Protein AF-Q7XTY5-F1 (afdb_monomer)

pLDDT: mean 74.71, std 12.28, range [45.81, 89.19]

Organism: Oryza sativa subsp. japo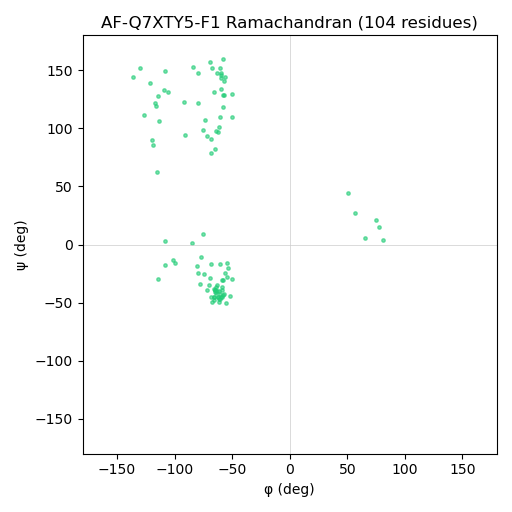nica (NCBI:txid39947)

Foldseek 3Di:
DDDPPPCPLVVLCLQCLVDADPPGDQDDDPNHGQPNHSPVVDDDDHPDDPDPPQDLVSLLVVLCVVCVVPDDNVRSVVVSVVVCVVVVVPPDNRDPPPPPPPDPDD

Solvent-accessible surface area (backbone atoms only — not comparable to full-atom values): 7008 Å² total; per-residue (Å²): 136,80,68,89,88,75,47,63,68,58,52,51,32,39,69,36,52,78,40,84,61,85,76,73,77,97,49,69,49,95,91,34,76,50,60,96,61,30,59,81,80,44,88,76,87,56,97,73,51,97,63,70,70,62,43,74,65,50,50,46,52,49,49,46,70,78,38,58,89,82,43,56,74,70,57,46,52,56,51,46,54,50,51,37,53,76,68,58,47,85,79,60,82,59,76,76,79,82,78,75,76,73,73,81,73,131

Sequence (106 aa):
MDPDGTGKSTLFEIIAGCLHPLPPPDMLLNVTPSPMLTYTVFGYPAQHPLLAAQHAQDVAFSGRLYLGRCVSPKGIDTRIDVFIDDLTLTCVTISPPQVTRERWGS

Secondary structure (DSSP, 8-state):
-PPTTSSHHHHHHHHHTS---SSPP--EETTEEPPS-GGGT-----SS-SS---SHHHHHHHHHHHHTTTS-HHHHHHHHHHHHHHTTGGG--PPPP---------

Radius of gyration: 18.59 Å; Cα contacts (8 Å, |Δi|>4): 44; chains: 1; bounding box: 53×37×41 Å

Structure (mmCIF, N/CA/C/O backbone):
data_AF-Q7XTY5-F1
#
_entry.id   AF-Q7XTY5-F1
#
loop_
_atom_site.group_PDB
_atom_site.id
_atom_site.type_symbol
_atom_site.label_atom_id
_atom_site.label_alt_id
_atom_site.label_comp_id
_atom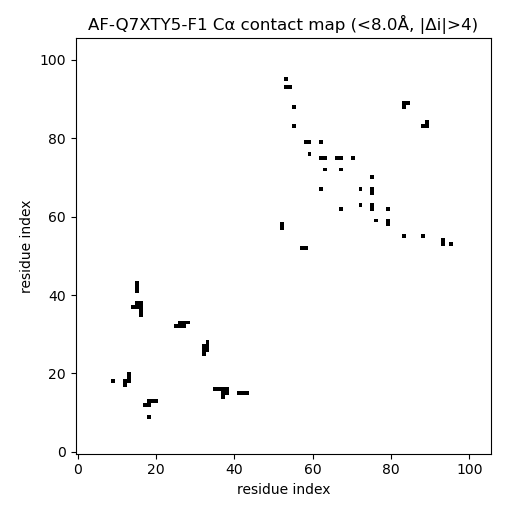_site.label_asym_id
_atom_site.label_entity_id
_atom_site.label_seq_id
_atom_site.pdbx_PDB_ins_code
_atom_site.Cartn_x
_atom_site.Cartn_y
_atom_site.Cartn_z
_atom_site.occupancy
_atom_site.B_iso_or_equiv
_atom_site.auth_seq_id
_atom_site.auth_comp_id
_atom_site.auth_asym_id
_atom_site.auth_atom_id
_atom_site.pdbx_PDB_model_num
ATOM 1 N N . MET A 1 1 ? -4.382 22.566 -14.755 1.00 71.31 1 MET A N 1
ATOM 2 C CA . MET A 1 1 ? -5.418 21.596 -15.155 1.00 71.31 1 MET A CA 1
ATOM 3 C C . MET A 1 1 ? -5.282 21.404 -16.646 1.00 71.31 1 MET A C 1
ATOM 5 O O . MET A 1 1 ? -5.469 22.370 -17.373 1.00 71.31 1 MET A O 1
ATOM 9 N N . ASP A 1 2 ? -4.896 20.211 -17.081 1.00 77.81 2 ASP A N 1
ATOM 10 C CA . ASP A 1 2 ? -4.822 19.896 -18.509 1.00 77.81 2 ASP A CA 1
ATOM 11 C C . ASP A 1 2 ? -6.200 19.465 -19.024 1.00 77.81 2 ASP A C 1
ATOM 13 O O . ASP A 1 2 ? -6.965 18.897 -18.236 1.00 77.81 2 ASP A O 1
ATOM 17 N N . PRO A 1 3 ? -6.510 19.659 -20.316 1.00 82.12 3 PRO A N 1
ATOM 18 C CA . PRO A 1 3 ? -7.770 19.216 -20.907 1.00 82.12 3 PRO A CA 1
ATOM 19 C C . PRO A 1 3 ? -7.995 17.706 -20.758 1.00 82.12 3 PRO A C 1
ATOM 21 O O . PRO A 1 3 ? -7.063 16.930 -20.528 1.00 82.12 3 PRO A O 1
ATOM 24 N N . ASP A 1 4 ? -9.244 17.269 -20.863 1.00 82.88 4 ASP A N 1
ATOM 25 C CA . ASP A 1 4 ? -9.565 15.843 -20.851 1.00 82.88 4 ASP A CA 1
ATOM 26 C C . ASP A 1 4 ? -8.872 15.114 -22.009 1.00 82.88 4 ASP A C 1
ATOM 28 O O . ASP A 1 4 ? -8.636 15.676 -23.078 1.00 82.88 4 ASP A O 1
ATOM 32 N N . GLY A 1 5 ? -8.481 13.860 -21.773 1.00 83.31 5 GLY A N 1
ATOM 33 C CA . GLY A 1 5 ? -7.773 13.056 -22.773 1.00 83.31 5 GLY A CA 1
ATOM 34 C C . GLY A 1 5 ? -6.265 13.312 -22.893 1.00 83.31 5 GLY A C 1
ATOM 35 O O . GLY A 1 5 ? -5.620 12.664 -23.707 1.00 83.31 5 GLY A O 1
ATOM 36 N N . THR A 1 6 ? -5.651 14.161 -22.060 1.00 87.31 6 THR A N 1
ATOM 37 C CA . THR A 1 6 ? -4.183 14.373 -22.076 1.00 87.31 6 THR A CA 1
ATOM 38 C C . THR A 1 6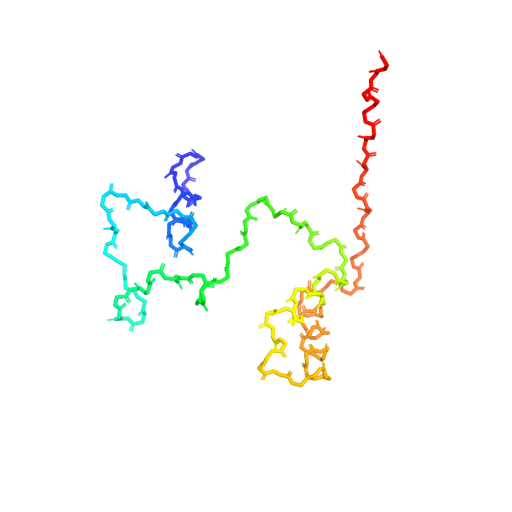 ? -3.358 13.241 -21.452 1.00 87.31 6 THR A C 1
ATOM 40 O O . THR A 1 6 ? -2.162 13.398 -21.227 1.00 87.31 6 THR A O 1
ATOM 43 N N . GLY A 1 7 ? -3.981 12.103 -21.131 1.00 87.75 7 GLY A N 1
ATOM 44 C CA . GLY A 1 7 ? -3.289 10.953 -20.543 1.00 87.75 7 GLY A CA 1
ATOM 45 C C . GLY A 1 7 ? -2.965 11.089 -19.052 1.00 87.75 7 GLY A C 1
ATOM 46 O O . GLY A 1 7 ? -2.190 10.295 -18.535 1.00 87.75 7 GLY A O 1
ATOM 47 N N . LYS A 1 8 ? -3.563 12.049 -18.330 1.00 89.19 8 LYS A N 1
ATOM 48 C CA . LYS A 1 8 ? -3.369 12.200 -16.872 1.00 89.19 8 LYS A CA 1
ATOM 49 C C . LYS A 1 8 ? -3.709 10.921 -16.105 1.00 89.19 8 LYS A C 1
ATOM 51 O O . LYS A 1 8 ? -2.895 10.460 -15.314 1.00 89.19 8 LYS A O 1
ATOM 56 N N . SER A 1 9 ? -4.890 10.344 -16.352 1.00 86.06 9 SER A N 1
ATOM 57 C CA . SER A 1 9 ? -5.309 9.092 -15.706 1.00 86.06 9 SER A CA 1
ATOM 58 C C . SER A 1 9 ? -4.325 7.968 -16.027 1.00 86.06 9 SER A C 1
ATOM 60 O O . SER A 1 9 ? -3.840 7.314 -15.114 1.00 86.06 9 SER A O 1
ATOM 62 N N . THR A 1 10 ? -3.922 7.847 -17.296 1.00 88.12 10 THR A N 1
ATOM 63 C CA . THR A 1 10 ? -2.909 6.882 -17.745 1.00 88.12 10 THR A CA 1
ATOM 64 C C . THR A 1 10 ? -1.574 7.064 -17.020 1.00 88.12 10 THR A C 1
ATOM 66 O O . THR A 1 10 ? -0.978 6.086 -16.586 1.00 88.12 10 THR A O 1
ATOM 69 N N . LEU A 1 11 ? -1.104 8.301 -16.834 1.00 88.12 11 LEU A N 1
ATOM 70 C CA . LEU A 1 11 ? 0.124 8.580 -16.089 1.00 88.12 11 LEU A CA 1
ATOM 71 C C . LEU A 1 11 ? 0.010 8.129 -14.627 1.00 88.12 11 LEU A C 1
ATOM 73 O O . LEU A 1 11 ? 0.923 7.484 -14.116 1.00 88.12 11 LEU A O 1
ATOM 77 N N . PHE A 1 12 ? -1.105 8.430 -13.959 1.00 87.44 12 PHE A N 1
ATOM 78 C CA . PHE A 1 12 ? -1.324 7.981 -12.584 1.00 87.44 12 PHE A CA 1
ATOM 79 C C . PHE A 1 12 ? -1.419 6.460 -12.474 1.00 87.44 12 PHE A C 1
ATOM 81 O O . PHE A 1 12 ? -0.858 5.890 -11.544 1.00 87.44 12 PHE A O 1
ATOM 88 N N . GLU A 1 13 ? -2.062 5.800 -13.433 1.00 86.19 13 GLU A N 1
ATOM 89 C CA . GLU A 1 13 ? -2.123 4.341 -13.500 1.00 86.19 13 GLU A CA 1
ATOM 90 C C . GLU A 1 13 ? -0.734 3.717 -13.713 1.00 86.19 13 GLU A C 1
ATOM 92 O O . GLU A 1 13 ? -0.435 2.688 -13.111 1.00 86.19 13 GLU A O 1
ATOM 97 N N . ILE A 1 14 ? 0.151 4.344 -14.499 1.00 86.00 14 ILE A N 1
ATOM 98 C CA . ILE A 1 14 ? 1.551 3.910 -14.652 1.00 86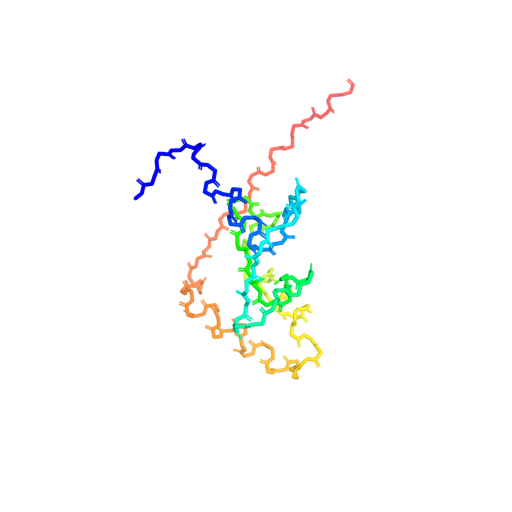.00 14 ILE A CA 1
ATOM 99 C C . ILE A 1 14 ? 2.319 4.075 -13.333 1.00 86.00 14 ILE A C 1
ATOM 101 O O . ILE A 1 14 ? 2.984 3.141 -12.892 1.00 86.00 14 ILE A O 1
ATOM 105 N N . ILE A 1 15 ? 2.207 5.234 -12.673 1.00 85.38 15 ILE A N 1
ATOM 106 C CA . ILE A 1 15 ? 2.895 5.507 -11.397 1.00 85.38 15 ILE A CA 1
ATOM 107 C C . ILE A 1 15 ? 2.407 4.557 -10.293 1.00 85.38 15 ILE A C 1
ATOM 109 O O . ILE A 1 15 ? 3.204 4.047 -9.506 1.00 85.38 15 ILE A O 1
ATOM 113 N N . ALA A 1 16 ? 1.103 4.275 -10.256 1.00 83.12 16 ALA A N 1
ATOM 114 C CA . ALA A 1 16 ? 0.513 3.305 -9.341 1.00 83.12 16 ALA A CA 1
ATOM 115 C C . ALA A 1 16 ? 0.923 1.854 -9.664 1.00 83.12 16 ALA A C 1
ATOM 117 O O . ALA A 1 16 ? 0.811 0.977 -8.807 1.00 83.12 16 ALA A O 1
ATOM 118 N 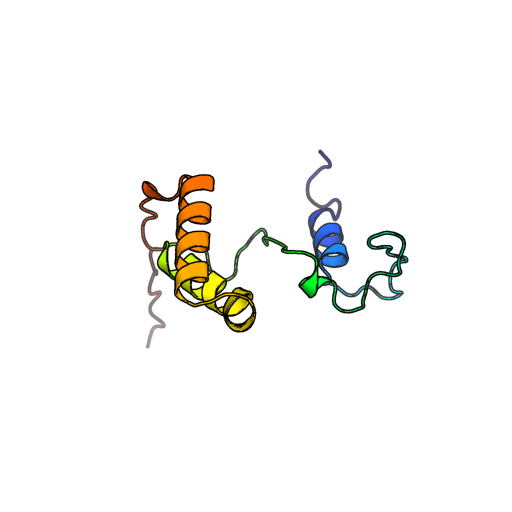N . GLY A 1 17 ? 1.446 1.589 -10.866 1.00 81.19 17 GLY A N 1
ATOM 119 C CA . GLY A 1 17 ? 1.762 0.250 -11.373 1.00 81.19 17 GLY A CA 1
ATOM 120 C C . GLY A 1 17 ? 0.536 -0.558 -11.785 1.00 81.19 17 GLY A C 1
ATOM 121 O O . GLY A 1 17 ? 0.601 -1.780 -11.828 1.00 81.19 17 GLY A O 1
ATOM 122 N N . CYS A 1 18 ? -0.585 0.107 -12.068 1.00 82.06 18 CYS A N 1
ATOM 123 C CA . CYS A 1 18 ? -1.753 -0.499 -12.705 1.00 82.06 18 CYS A CA 1
ATOM 124 C C . CYS A 1 18 ? -1.517 -0.732 -14.207 1.00 82.06 18 CYS A C 1
ATOM 126 O O . CYS A 1 18 ? -2.125 -1.623 -14.796 1.00 82.06 18 CYS A O 1
ATOM 128 N N . LEU A 1 19 ? -0.626 0.057 -14.817 1.00 84.50 19 LEU A N 1
ATOM 129 C CA . LEU A 1 19 ? -0.171 -0.101 -16.195 1.00 84.50 19 LEU A CA 1
ATOM 130 C C . LEU A 1 19 ? 1.347 -0.296 -16.244 1.00 84.50 19 LEU A C 1
ATO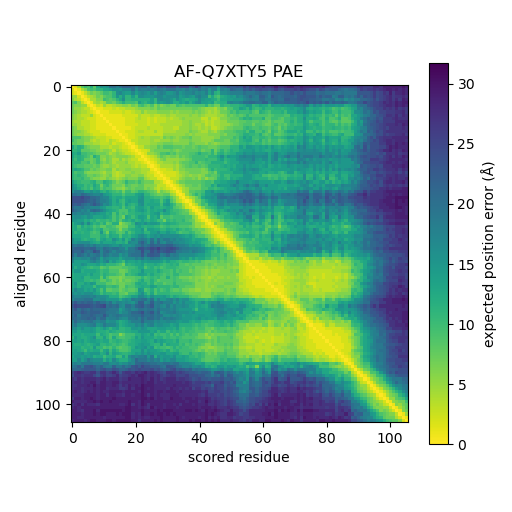M 132 O O . LEU A 1 19 ? 2.099 0.393 -15.559 1.00 84.50 19 LEU A O 1
ATOM 136 N N . HIS A 1 20 ? 1.796 -1.203 -17.111 1.00 83.94 20 HIS A N 1
ATOM 137 C CA . HIS A 1 20 ? 3.210 -1.523 -17.311 1.00 83.94 20 HIS A CA 1
ATOM 138 C C . HIS A 1 20 ? 3.601 -1.216 -18.760 1.00 83.94 20 HIS A C 1
ATOM 140 O O . HIS A 1 20 ? 3.513 -2.099 -19.618 1.00 83.94 20 HIS A O 1
ATOM 146 N N . PRO A 1 21 ? 3.966 0.040 -19.073 1.00 84.62 21 PRO A N 1
ATOM 147 C CA . PRO A 1 21 ? 4.335 0.396 -20.431 1.00 84.62 21 PRO A CA 1
ATOM 148 C C . PRO A 1 21 ? 5.643 -0.302 -20.822 1.00 84.62 21 PRO A C 1
ATOM 150 O O . PRO A 1 21 ? 6.491 -0.613 -19.983 1.00 84.62 21 PRO A O 1
ATOM 153 N N . LEU A 1 22 ? 5.787 -0.552 -22.122 1.00 86.69 22 LEU A N 1
ATOM 154 C CA . LEU A 1 22 ? 7.002 -1.079 -22.729 1.00 86.69 22 LEU A CA 1
ATOM 155 C C . LEU A 1 22 ? 7.547 -0.026 -23.710 1.00 86.69 22 LEU A C 1
ATOM 157 O O . LEU A 1 22 ? 6.825 0.334 -24.643 1.00 86.69 22 LEU A O 1
ATOM 161 N N . PRO A 1 23 ? 8.792 0.461 -23.534 1.00 84.69 23 PRO A N 1
ATOM 162 C CA . PRO A 1 23 ? 9.737 0.108 -22.467 1.00 84.69 23 PRO A CA 1
ATOM 163 C C . PRO A 1 23 ? 9.305 0.630 -21.077 1.00 84.69 23 PRO A C 1
ATOM 165 O O . PRO A 1 23 ? 8.548 1.602 -21.006 1.00 84.69 23 PRO A O 1
ATOM 168 N N . PRO A 1 24 ? 9.782 0.011 -19.975 1.00 82.62 24 PRO A N 1
ATOM 169 C CA . PRO A 1 24 ? 9.525 0.506 -18.625 1.00 82.62 24 PRO A CA 1
ATOM 170 C C . PRO A 1 24 ? 10.064 1.934 -18.440 1.00 82.62 24 PRO A C 1
ATOM 172 O O . PRO A 1 24 ? 11.134 2.243 -18.967 1.00 82.62 24 PRO A O 1
ATOM 175 N N . PRO A 1 25 ? 9.366 2.800 -17.689 1.00 83.12 25 PRO A N 1
ATOM 176 C CA . PRO A 1 25 ? 9.826 4.153 -17.434 1.00 83.12 25 PRO A CA 1
ATOM 177 C C . PRO A 1 25 ? 10.883 4.166 -16.322 1.00 83.12 25 PRO A C 1
ATOM 179 O O . PRO A 1 25 ? 10.793 3.401 -15.358 1.00 83.12 25 PRO A O 1
ATOM 182 N N . ASP A 1 26 ? 11.839 5.090 -16.413 1.00 85.69 26 ASP A N 1
ATOM 183 C CA . ASP A 1 26 ? 12.799 5.355 -15.339 1.00 85.69 26 ASP A CA 1
ATOM 184 C C . ASP A 1 26 ? 12.094 6.072 -14.181 1.00 85.69 26 ASP A C 1
ATOM 186 O O . ASP A 1 26 ? 11.947 7.295 -14.168 1.00 85.69 26 ASP A O 1
ATOM 190 N N . MET A 1 27 ? 11.617 5.296 -13.206 1.00 81.94 27 MET A N 1
ATOM 191 C CA . MET A 1 27 ? 10.896 5.815 -12.047 1.00 81.94 27 MET A CA 1
ATOM 192 C C . MET A 1 27 ? 11.684 5.581 -10.761 1.00 81.94 27 MET A C 1
ATOM 194 O O . MET A 1 27 ? 12.085 4.457 -10.454 1.00 81.94 27 MET A O 1
ATOM 198 N N . LEU A 1 28 ? 11.871 6.651 -9.987 1.00 83.69 28 LEU A N 1
ATOM 199 C CA . LEU A 1 28 ? 12.514 6.610 -8.678 1.00 83.69 28 LEU A CA 1
ATOM 200 C C . LEU A 1 28 ? 11.484 6.843 -7.574 1.00 83.69 28 LEU A C 1
ATOM 202 O O . LEU A 1 28 ? 10.711 7.797 -7.615 1.00 83.69 28 LEU A O 1
ATOM 206 N N . LEU A 1 29 ? 11.533 5.999 -6.553 1.00 81.25 29 LEU A N 1
ATOM 207 C CA . LEU A 1 29 ? 10.793 6.127 -5.311 1.00 81.25 29 LEU A CA 1
ATOM 208 C C . LEU A 1 29 ? 11.803 6.297 -4.177 1.00 81.25 29 LEU A C 1
ATOM 210 O O . LEU A 1 29 ? 12.657 5.437 -3.972 1.00 81.25 29 LEU A O 1
ATOM 214 N N . ASN A 1 30 ? 11.746 7.419 -3.457 1.00 82.00 30 ASN A N 1
ATOM 215 C CA . ASN A 1 30 ? 12.716 7.748 -2.403 1.00 82.00 30 ASN A CA 1
ATOM 216 C C . ASN A 1 30 ? 14.183 7.614 -2.861 1.00 82.00 30 ASN A C 1
ATOM 218 O O . ASN A 1 30 ? 15.013 7.046 -2.159 1.00 82.00 30 ASN A O 1
ATOM 222 N N . VAL A 1 31 ? 14.499 8.125 -4.059 1.00 83.88 31 VAL A N 1
ATOM 223 C CA . VAL A 1 31 ? 15.846 8.076 -4.677 1.00 83.88 31 VAL A CA 1
ATOM 224 C C . VAL A 1 31 ? 16.320 6.651 -5.029 1.00 83.88 31 VAL A C 1
ATOM 226 O O . VAL A 1 31 ? 17.428 6.460 -5.519 1.00 83.88 31 VAL A O 1
ATOM 229 N N . THR A 1 32 ? 15.472 5.638 -4.857 1.00 80.75 32 THR A N 1
ATOM 230 C CA . THR A 1 32 ? 15.742 4.255 -5.270 1.00 80.75 32 THR A CA 1
ATOM 231 C C . THR A 1 32 ? 14.893 3.883 -6.482 1.00 80.75 32 THR A C 1
ATOM 233 O O . THR A 1 32 ? 13.795 4.420 -6.618 1.00 80.75 32 THR A O 1
ATOM 236 N N . PRO A 1 33 ? 15.356 2.997 -7.383 1.00 79.00 33 PRO A N 1
ATOM 237 C CA . PRO A 1 33 ? 14.518 2.473 -8.455 1.00 79.00 33 PRO A CA 1
ATOM 238 C C . PRO A 1 33 ? 13.202 1.953 -7.892 1.00 79.00 33 PRO A C 1
ATOM 240 O O . PRO A 1 33 ? 13.192 1.195 -6.919 1.00 79.00 33 PRO A O 1
ATOM 243 N N . SER A 1 34 ? 12.098 2.397 -8.484 1.00 73.62 34 SER A N 1
ATOM 244 C CA . SER A 1 34 ? 10.774 1.980 -8.055 1.00 73.62 34 SER A CA 1
ATOM 245 C C . SER A 1 34 ? 10.682 0.454 -8.118 1.00 73.62 34 SER A C 1
ATOM 247 O O . SER A 1 34 ? 11.022 -0.128 -9.156 1.00 73.62 34 SER A O 1
ATOM 249 N N . PRO A 1 35 ? 10.250 -0.226 -7.041 1.00 67.25 35 PRO A N 1
ATOM 250 C CA . PRO A 1 35 ? 10.061 -1.662 -7.103 1.00 67.25 35 PRO A CA 1
ATOM 251 C C . PRO A 1 35 ? 9.035 -1.977 -8.194 1.00 67.25 35 PRO A C 1
ATOM 253 O O . PRO A 1 35 ? 8.076 -1.233 -8.395 1.00 67.25 35 PRO A O 1
ATOM 256 N N . MET A 1 36 ? 9.189 -3.128 -8.851 1.00 62.16 36 MET A N 1
ATOM 257 C CA . MET A 1 36 ? 8.224 -3.636 -9.839 1.00 62.16 36 MET A CA 1
ATOM 258 C C . MET A 1 36 ? 6.785 -3.730 -9.271 1.00 62.16 36 MET A C 1
ATOM 260 O O . MET A 1 36 ? 5.823 -3.828 -10.024 1.00 62.16 36 MET A O 1
ATOM 264 N N . LEU A 1 37 ? 6.642 -3.675 -7.940 1.00 61.44 37 LEU A N 1
ATOM 265 C CA . LEU A 1 37 ? 5.402 -3.762 -7.170 1.00 61.44 37 LEU A CA 1
ATOM 266 C C . LEU A 1 37 ? 5.111 -2.439 -6.426 1.00 61.44 37 LEU A C 1
ATOM 268 O O . LEU A 1 37 ? 5.063 -2.396 -5.193 1.00 61.44 37 LEU A O 1
ATOM 272 N N . THR A 1 38 ? 4.908 -1.345 -7.161 1.00 61.28 38 THR A N 1
ATOM 273 C CA . THR A 1 38 ? 4.509 -0.027 -6.615 1.00 61.28 38 THR A CA 1
ATOM 274 C C . THR A 1 38 ? 3.228 -0.060 -5.785 1.00 61.28 38 THR A C 1
ATOM 276 O O . THR A 1 38 ? 3.080 0.762 -4.882 1.00 61.28 38 THR A O 1
ATOM 279 N N . TYR A 1 39 ? 2.341 -1.036 -6.012 1.00 62.72 39 TYR A N 1
ATOM 280 C CA . TYR A 1 39 ? 1.089 -1.198 -5.259 1.00 62.72 39 TYR A CA 1
ATOM 281 C C . TYR A 1 39 ? 1.295 -1.428 -3.753 1.00 62.72 39 TYR A C 1
ATOM 283 O O . TYR A 1 39 ? 0.356 -1.306 -2.973 1.00 62.72 39 TYR A O 1
ATOM 291 N N . THR A 1 40 ? 2.509 -1.794 -3.329 1.00 61.75 40 THR A N 1
ATOM 292 C CA . THR A 1 40 ? 2.841 -1.945 -1.904 1.00 61.75 40 THR A CA 1
ATOM 293 C C . THR A 1 40 ? 3.140 -0.617 -1.213 1.00 61.75 40 THR A C 1
ATOM 295 O O . THR A 1 40 ? 3.083 -0.553 0.013 1.00 61.75 40 THR A O 1
ATOM 298 N N . VAL A 1 41 ? 3.445 0.436 -1.979 1.00 65.56 41 VAL A N 1
ATOM 299 C CA . VAL A 1 41 ? 3.829 1.753 -1.448 1.00 65.56 41 VAL A CA 1
ATOM 300 C C . VAL A 1 41 ? 2.800 2.833 -1.786 1.00 65.56 41 VAL A C 1
ATOM 302 O O . VAL A 1 41 ? 2.616 3.762 -1.003 1.00 65.56 41 VAL A O 1
ATOM 305 N N . PHE A 1 42 ? 2.092 2.701 -2.909 1.00 66.44 42 PHE A N 1
ATOM 306 C CA . PHE A 1 42 ? 1.043 3.630 -3.322 1.00 66.44 42 PHE A CA 1
ATOM 307 C C . PHE A 1 42 ? -0.353 3.031 -3.138 1.00 66.44 42 PHE A C 1
ATOM 309 O O . PHE A 1 42 ? -0.642 1.938 -3.618 1.00 66.44 42 PHE A O 1
ATOM 316 N N . GLY A 1 43 ? -1.246 3.796 -2.504 1.00 76.12 43 GLY A N 1
ATOM 317 C CA . GLY A 1 43 ? -2.690 3.587 -2.598 1.00 76.12 43 GLY A CA 1
ATOM 318 C C . GLY A 1 43 ? -3.255 4.430 -3.740 1.00 76.12 43 GLY A C 1
ATOM 319 O O . GLY A 1 43 ? -3.086 5.648 -3.734 1.00 76.12 43 GLY A O 1
ATOM 320 N N . TYR A 1 44 ? -3.913 3.801 -4.714 1.00 75.75 44 TYR A N 1
ATOM 321 C CA . TYR A 1 44 ? -4.501 4.495 -5.862 1.00 75.75 44 TYR A CA 1
ATOM 322 C C . TYR A 1 44 ? -6.035 4.399 -5.834 1.00 75.75 44 TYR A C 1
ATOM 324 O O . TYR A 1 44 ? -6.582 3.329 -6.114 1.00 75.75 44 TYR A O 1
ATOM 332 N N . PRO A 1 45 ? -6.752 5.487 -5.494 1.00 74.88 45 PRO A N 1
ATOM 333 C CA . PRO A 1 45 ? -8.197 5.535 -5.655 1.00 74.88 45 PRO A CA 1
ATOM 334 C C . PRO A 1 45 ? -8.524 5.686 -7.145 1.00 74.88 45 PRO A C 1
ATOM 336 O O . PRO A 1 45 ? -8.323 6.747 -7.737 1.00 74.88 45 PRO A O 1
ATOM 339 N N . ALA A 1 46 ? -9.015 4.612 -7.761 1.00 71.81 46 ALA A N 1
ATOM 340 C CA . ALA A 1 46 ? -9.464 4.650 -9.147 1.00 71.81 46 ALA A CA 1
ATOM 341 C C . ALA A 1 46 ? -10.663 5.601 -9.311 1.00 71.81 46 ALA A C 1
ATOM 343 O O . ALA A 1 46 ? -11.515 5.696 -8.427 1.00 71.81 46 ALA A O 1
ATOM 344 N N . GLN A 1 47 ? -10.771 6.252 -10.475 1.00 72.62 47 GLN A N 1
ATOM 345 C CA . GLN A 1 47 ? -11.915 7.120 -10.805 1.00 72.62 47 GLN A CA 1
ATOM 346 C C . GLN A 1 47 ? -13.252 6.357 -10.768 1.00 72.62 47 GLN A C 1
ATOM 348 O O . GLN A 1 47 ? -14.287 6.925 -10.424 1.00 72.62 47 GLN A O 1
ATOM 353 N N . HIS A 1 48 ? -13.210 5.058 -11.074 1.00 70.12 48 HIS A N 1
ATOM 354 C CA . HIS A 1 48 ? -14.326 4.127 -10.949 1.00 70.12 48 HIS A CA 1
ATOM 355 C C . HIS A 1 48 ? -13.938 3.018 -9.966 1.00 70.12 48 HIS A C 1
ATOM 357 O O . HIS A 1 48 ? -13.336 2.021 -10.373 1.00 70.12 48 HIS A O 1
ATOM 363 N N . PRO A 1 49 ? -14.210 3.187 -8.663 1.00 64.88 49 PRO A N 1
ATOM 364 C CA . PRO A 1 49 ? -13.857 2.174 -7.685 1.00 64.88 49 PRO A CA 1
ATOM 365 C C . PRO A 1 49 ? -14.676 0.900 -7.943 1.00 64.88 49 PRO A C 1
ATOM 367 O O . PRO A 1 49 ? -15.895 0.962 -8.096 1.00 64.88 49 PRO A O 1
ATOM 370 N N . LEU A 1 50 ? -14.007 -0.260 -7.983 1.00 60.78 50 LEU A N 1
ATOM 3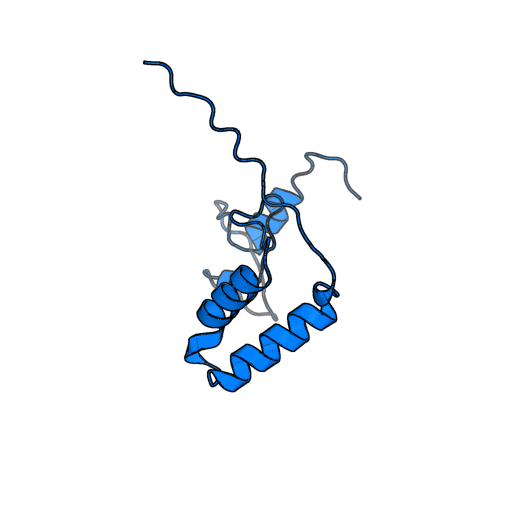71 C CA . LEU A 1 50 ? -14.656 -1.569 -8.183 1.00 60.78 50 LEU A CA 1
ATOM 372 C C . LEU A 1 50 ? -15.712 -1.863 -7.112 1.00 60.78 50 LEU A C 1
ATOM 374 O O . LEU A 1 50 ? -16.708 -2.531 -7.372 1.00 60.78 50 LEU A O 1
ATOM 378 N N . LEU A 1 51 ? -15.485 -1.332 -5.915 1.00 61.53 51 LEU A N 1
ATOM 379 C CA . LEU A 1 51 ? -16.458 -1.240 -4.848 1.00 61.53 51 LEU A CA 1
ATOM 380 C C . LEU A 1 51 ? -16.477 0.223 -4.431 1.00 61.53 51 LEU A C 1
ATOM 382 O O . LEU A 1 51 ? -15.498 0.721 -3.875 1.00 61.53 51 LEU A O 1
ATOM 386 N N . ALA A 1 52 ? -17.573 0.930 -4.698 1.00 56.03 52 ALA A N 1
ATOM 387 C CA . ALA A 1 52 ? -17.844 2.117 -3.907 1.00 56.03 52 ALA A CA 1
ATOM 388 C C . ALA A 1 52 ? -17.908 1.618 -2.458 1.00 56.03 52 ALA A C 1
ATOM 390 O O . ALA A 1 52 ? -18.711 0.733 -2.173 1.00 56.03 52 ALA A O 1
ATOM 391 N N . ALA A 1 53 ? -17.022 2.096 -1.581 1.00 60.00 53 ALA A N 1
ATOM 392 C CA . ALA A 1 53 ? -17.137 1.844 -0.150 1.00 60.00 53 ALA A CA 1
ATOM 393 C C . ALA A 1 53 ? -18.422 2.540 0.312 1.00 60.00 53 ALA A C 1
ATOM 395 O O . ALA A 1 53 ? -18.419 3.706 0.694 1.00 60.00 53 ALA A O 1
ATOM 396 N N . GLN A 1 54 ? -19.547 1.860 0.114 1.00 61.00 54 GLN A N 1
ATOM 397 C CA . GLN A 1 54 ? -20.882 2.411 0.296 1.00 61.00 54 GLN A CA 1
ATOM 398 C C . GLN A 1 54 ? -21.236 2.415 1.770 1.00 61.00 54 GLN A C 1
ATOM 400 O O . GLN A 1 54 ? -22.026 3.244 2.214 1.00 61.00 54 GLN A O 1
ATOM 405 N N . HIS A 1 55 ? -20.606 1.526 2.536 1.00 66.06 55 HIS A N 1
ATOM 406 C CA . HIS A 1 55 ? -20.817 1.413 3.960 1.00 66.06 55 HIS A CA 1
ATOM 407 C C . HIS A 1 55 ? -19.491 1.393 4.717 1.00 66.06 55 HIS A C 1
ATOM 409 O O . HIS A 1 55 ? -18.475 0.879 4.245 1.00 66.06 55 HIS A O 1
ATOM 415 N N . ALA A 1 56 ? -19.532 1.866 5.964 1.00 69.62 56 ALA A N 1
ATOM 416 C CA . ALA A 1 56 ? -18.438 1.720 6.925 1.00 69.62 56 ALA A CA 1
ATOM 417 C C . ALA A 1 56 ? -17.936 0.265 7.030 1.00 69.62 56 ALA A C 1
ATOM 419 O O . ALA A 1 56 ? -16.755 0.025 7.265 1.00 69.62 56 ALA A O 1
ATOM 420 N N . GLN A 1 57 ? -18.814 -0.716 6.791 1.00 74.69 57 GLN A N 1
ATOM 421 C CA . GLN A 1 57 ? -18.464 -2.135 6.761 1.00 74.69 57 GLN A CA 1
ATOM 422 C C . GLN A 1 57 ? -17.474 -2.495 5.638 1.00 74.69 57 GLN A C 1
ATOM 424 O O . GLN A 1 57 ? -16.603 -3.335 5.861 1.00 74.69 57 GLN A O 1
ATOM 429 N N . ASP A 1 58 ? -17.551 -1.850 4.471 1.00 77.44 58 ASP A N 1
ATOM 430 C CA . ASP A 1 58 ? -16.638 -2.098 3.345 1.00 77.44 58 ASP A CA 1
ATOM 431 C C . ASP A 1 58 ? -15.240 -1.546 3.646 1.00 77.44 58 ASP A C 1
ATOM 433 O O . ASP A 1 58 ? -14.219 -2.189 3.373 1.00 77.44 58 ASP A O 1
ATOM 437 N N . VAL A 1 59 ? -15.1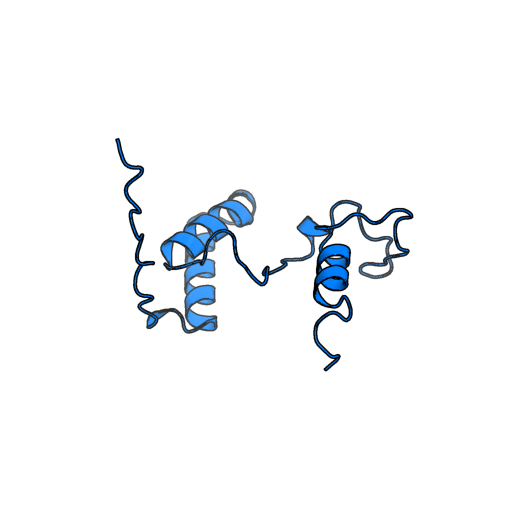98 -0.372 4.285 1.00 77.88 59 VAL A N 1
ATOM 438 C CA . VAL A 1 59 ? -13.969 0.233 4.813 1.00 77.88 59 VAL A CA 1
ATOM 439 C C . VAL A 1 59 ? -13.369 -0.668 5.888 1.00 77.88 59 VAL A C 1
ATOM 441 O O . VAL A 1 59 ? -12.175 -0.959 5.845 1.00 77.88 59 VAL A O 1
ATOM 444 N N . ALA A 1 60 ? -14.191 -1.176 6.810 1.00 79.19 60 ALA A N 1
ATOM 445 C CA . ALA A 1 60 ? -13.733 -2.057 7.874 1.00 79.19 60 ALA A CA 1
ATOM 446 C C . ALA A 1 60 ? -13.190 -3.389 7.337 1.00 79.19 60 ALA A C 1
ATOM 448 O O . ALA A 1 60 ? -12.146 -3.865 7.787 1.00 79.19 60 ALA A O 1
ATOM 449 N N . PHE A 1 61 ? -13.861 -3.978 6.345 1.00 81.94 61 PHE A N 1
ATOM 450 C CA . PHE A 1 61 ? -13.402 -5.187 5.667 1.00 81.94 61 PHE A CA 1
ATOM 451 C C . PHE A 1 61 ? -12.054 -4.960 4.975 1.00 81.94 61 PHE A C 1
ATOM 453 O O . PHE A 1 61 ? -11.105 -5.711 5.211 1.00 81.94 61 PHE A O 1
ATOM 460 N N . SER A 1 62 ? -11.940 -3.884 4.195 1.00 81.12 62 SER A N 1
ATOM 461 C CA . SER A 1 62 ? -10.699 -3.519 3.506 1.00 81.12 62 SER A CA 1
ATOM 462 C C . SER A 1 62 ? -9.571 -3.254 4.505 1.00 81.12 62 SER A C 1
ATOM 464 O O . SER A 1 62 ? -8.486 -3.820 4.384 1.00 81.12 62 SER A O 1
ATOM 466 N N . GLY A 1 63 ? -9.836 -2.475 5.556 1.00 81.88 63 GLY A N 1
ATOM 467 C CA . GLY A 1 63 ? -8.877 -2.188 6.621 1.00 81.88 63 GLY A CA 1
ATOM 468 C C . GLY A 1 63 ? -8.364 -3.458 7.297 1.00 81.88 63 GLY A C 1
ATOM 469 O O . GLY A 1 63 ? -7.159 -3.609 7.488 1.00 81.88 63 GLY A O 1
ATOM 470 N N . ARG A 1 64 ? -9.244 -4.424 7.580 1.00 84.00 64 ARG A N 1
ATOM 471 C CA . ARG A 1 64 ? -8.853 -5.730 8.133 1.00 84.00 64 ARG A CA 1
ATOM 472 C C . ARG A 1 64 ? -8.013 -6.559 7.164 1.00 84.00 64 ARG A C 1
ATOM 474 O O . ARG A 1 64 ? -7.066 -7.198 7.614 1.00 84.00 64 ARG A O 1
ATOM 481 N N . LEU A 1 65 ? -8.301 -6.532 5.864 1.00 84.38 65 LEU A N 1
ATOM 482 C CA . LEU A 1 65 ? -7.481 -7.221 4.862 1.00 84.38 65 LEU A CA 1
ATOM 483 C C . LEU A 1 65 ? -6.074 -6.618 4.752 1.00 84.38 65 LEU A C 1
ATOM 485 O O . LEU A 1 65 ? -5.093 -7.361 4.753 1.00 84.38 65 LEU A O 1
ATOM 489 N N . TYR A 1 66 ? -5.965 -5.289 4.701 1.00 80.62 66 TYR A N 1
ATOM 490 C CA . TYR A 1 66 ? -4.680 -4.606 4.529 1.00 80.62 66 TYR A CA 1
ATOM 491 C C . TYR A 1 66 ? -3.844 -4.542 5.816 1.00 80.62 66 TYR A C 1
ATOM 493 O O . TYR A 1 66 ? -2.619 -4.619 5.755 1.00 80.62 66 TYR A O 1
ATOM 501 N N . LEU A 1 67 ? -4.477 -4.430 6.988 1.00 82.88 67 LEU A N 1
ATOM 502 C CA . LEU A 1 67 ? -3.786 -4.273 8.276 1.00 82.88 67 LEU A CA 1
ATOM 503 C C . LEU A 1 67 ? -3.696 -5.564 9.094 1.00 82.88 67 LEU A C 1
ATOM 505 O O . LEU A 1 67 ? -2.930 -5.607 10.057 1.00 82.88 67 LEU A O 1
ATOM 509 N N . GLY A 1 68 ? -4.447 -6.607 8.724 1.00 75.69 68 GLY A N 1
ATOM 510 C CA . GLY A 1 68 ? -4.695 -7.813 9.527 1.00 75.69 68 GLY A CA 1
ATOM 511 C C . GLY A 1 68 ? -3.461 -8.550 10.047 1.00 75.69 68 GLY A C 1
ATOM 512 O O . GLY A 1 68 ? -3.563 -9.299 11.014 1.00 75.69 68 GLY A O 1
ATOM 513 N N . ARG A 1 69 ? -2.290 -8.342 9.434 1.00 76.12 69 ARG A N 1
ATOM 514 C CA . ARG A 1 69 ? -1.018 -8.951 9.861 1.00 76.12 69 ARG A CA 1
ATOM 515 C C . ARG A 1 69 ? -0.122 -8.037 10.698 1.00 76.12 69 ARG A C 1
ATOM 517 O O . ARG A 1 69 ? 0.801 -8.533 11.333 1.00 76.12 69 ARG A O 1
ATOM 524 N N . CYS A 1 70 ? -0.372 -6.731 10.700 1.00 78.25 70 CYS A N 1
ATOM 525 C CA . CYS A 1 70 ? 0.531 -5.729 11.274 1.00 78.25 70 CYS A CA 1
ATOM 526 C C . CYS A 1 70 ? 0.002 -5.113 12.574 1.00 78.25 70 CYS A C 1
ATOM 528 O O . CYS A 1 70 ? 0.756 -4.478 13.307 1.00 78.25 70 CYS A O 1
ATOM 530 N N . VAL A 1 71 ? -1.295 -5.255 12.848 1.00 82.06 71 VAL A N 1
ATOM 531 C CA . VAL A 1 71 ? -1.973 -4.584 13.960 1.00 82.06 71 VAL A CA 1
ATOM 532 C C . VAL A 1 71 ? -2.897 -5.582 14.657 1.00 82.06 71 VAL A C 1
ATOM 534 O O . VAL A 1 71 ? -3.491 -6.444 14.014 1.00 82.06 71 VAL A O 1
ATOM 537 N N . SER A 1 72 ? -3.020 -5.484 15.983 1.00 85.81 72 SER A N 1
ATOM 538 C CA . SER A 1 72 ? -3.990 -6.295 16.726 1.00 85.81 72 SER A CA 1
ATOM 539 C C . SER A 1 72 ? -5.421 -5.998 16.248 1.00 85.81 72 SER A C 1
ATOM 541 O O . SER A 1 72 ? -5.691 -4.864 15.854 1.00 85.81 72 SER A O 1
ATOM 543 N N . PRO A 1 73 ? -6.372 -6.949 16.334 1.00 83.81 73 PRO A N 1
ATOM 544 C CA . PRO A 1 73 ? -7.750 -6.718 15.888 1.00 83.81 73 PRO A CA 1
ATOM 545 C C . PRO A 1 73 ? -8.376 -5.446 16.479 1.00 83.81 73 PRO A C 1
ATOM 547 O O . PRO A 1 73 ? -8.910 -4.622 15.747 1.00 83.81 73 PRO A O 1
ATOM 550 N N . LYS A 1 74 ? -8.187 -5.219 17.787 1.00 86.19 74 LYS A N 1
ATOM 551 C CA . LYS A 1 74 ? -8.644 -3.998 18.467 1.00 86.19 74 LYS A CA 1
ATOM 552 C C . LYS A 1 74 ? -7.984 -2.732 17.909 1.00 86.19 74 LYS A C 1
ATOM 554 O O . LYS A 1 74 ? -8.642 -1.710 17.768 1.00 86.19 74 LYS A O 1
ATOM 559 N N . GLY A 1 75 ? -6.690 -2.793 17.593 1.00 87.69 75 GLY A N 1
ATOM 560 C CA . GLY A 1 75 ? -5.979 -1.666 16.992 1.00 87.69 75 GLY A CA 1
ATOM 561 C C . GLY A 1 75 ? -6.412 -1.376 15.553 1.00 87.69 75 GLY A C 1
ATOM 562 O O . GLY A 1 75 ? -6.348 -0.224 15.135 1.00 87.69 75 GLY A O 1
ATOM 563 N N . ILE A 1 76 ? -6.860 -2.389 14.803 1.00 86.06 76 ILE A N 1
ATOM 564 C CA . ILE A 1 76 ? -7.432 -2.211 13.461 1.00 86.06 76 ILE A CA 1
ATOM 565 C C . ILE A 1 76 ? -8.758 -1.462 13.561 1.00 86.06 76 ILE A C 1
ATOM 567 O O . ILE A 1 76 ? -8.917 -0.453 12.882 1.00 86.06 76 ILE A O 1
ATOM 571 N N . ASP A 1 77 ? -9.658 -1.903 14.443 1.00 86.94 77 ASP A N 1
ATOM 572 C CA . ASP A 1 77 ? -10.968 -1.269 14.625 1.00 86.94 77 ASP A CA 1
ATOM 573 C C . ASP A 1 77 ? -10.820 0.207 15.037 1.00 86.94 77 ASP A C 1
ATOM 575 O O . ASP A 1 77 ? -11.389 1.078 14.392 1.00 86.94 77 ASP A O 1
ATOM 579 N N . THR A 1 78 ? -9.934 0.525 15.993 1.00 88.81 78 THR A N 1
ATOM 580 C CA . THR A 1 78 ? -9.655 1.926 16.371 1.00 88.81 78 THR A CA 1
ATOM 581 C C . THR A 1 78 ? -9.144 2.771 15.200 1.00 88.81 78 THR A C 1
ATOM 583 O O . THR A 1 78 ? -9.506 3.936 15.077 1.00 88.81 78 THR A O 1
ATOM 586 N N . ARG A 1 79 ? -8.294 2.215 14.328 1.00 86.31 79 ARG A N 1
ATOM 587 C CA . ARG A 1 79 ? -7.801 2.941 13.145 1.00 86.31 79 ARG A CA 1
ATOM 588 C C . ARG A 1 79 ? -8.894 3.150 12.102 1.00 86.31 79 ARG A C 1
ATOM 590 O O . ARG A 1 79 ? -8.885 4.182 11.443 1.00 86.31 79 ARG A O 1
ATOM 597 N N . ILE A 1 80 ? -9.803 2.189 11.950 1.00 84.12 80 ILE A N 1
ATOM 598 C CA . ILE A 1 80 ? -10.965 2.319 11.066 1.00 84.12 80 ILE A CA 1
ATOM 599 C C . ILE A 1 80 ? -11.895 3.416 11.589 1.00 84.12 80 ILE A C 1
ATOM 601 O O . ILE A 1 80 ? -12.304 4.261 10.801 1.00 84.12 80 ILE A O 1
ATOM 605 N N . ASP A 1 81 ? -12.170 3.448 12.895 1.00 85.31 81 ASP A N 1
ATOM 606 C CA . ASP A 1 81 ? -13.020 4.474 13.509 1.00 85.31 81 ASP A CA 1
ATOM 607 C C . ASP A 1 81 ? -12.438 5.879 13.303 1.00 85.31 81 ASP A C 1
ATOM 609 O O . ASP A 1 81 ? -13.142 6.774 12.844 1.00 85.31 81 ASP A O 1
ATOM 613 N N . VAL A 1 82 ? -11.133 6.054 13.553 1.00 88.69 82 VAL A N 1
ATOM 614 C CA . VAL A 1 82 ? -10.431 7.325 13.297 1.00 88.69 82 VAL A CA 1
ATOM 615 C C . VAL A 1 82 ? -10.487 7.698 11.815 1.00 88.69 82 VAL A C 1
ATOM 617 O O . VAL A 1 82 ? -10.765 8.841 11.490 1.00 88.69 82 VAL A O 1
ATOM 620 N N . PHE A 1 83 ? -10.288 6.743 10.903 1.00 85.56 83 PHE A N 1
ATOM 621 C CA . PHE A 1 83 ? -10.350 7.008 9.464 1.00 85.56 83 PHE A CA 1
ATOM 622 C C . PHE A 1 83 ? -11.753 7.427 8.990 1.00 85.56 83 PHE A C 1
ATOM 624 O O . PHE A 1 83 ? -11.883 8.303 8.136 1.00 85.56 83 PHE A O 1
ATOM 631 N N . ILE A 1 84 ? -12.808 6.814 9.535 1.00 81.25 84 ILE A N 1
ATOM 632 C CA . ILE A 1 84 ? -14.202 7.184 9.251 1.00 81.25 84 ILE A CA 1
ATOM 633 C C . ILE A 1 84 ? -14.496 8.597 9.769 1.00 81.25 84 ILE A C 1
ATOM 635 O O . ILE A 1 84 ? -15.152 9.368 9.064 1.00 81.25 84 ILE A O 1
ATOM 639 N N . ASP A 1 85 ? -13.996 8.937 10.958 1.00 85.62 85 ASP A N 1
ATOM 640 C CA . ASP A 1 85 ? -14.161 10.260 11.564 1.00 85.62 85 ASP A CA 1
ATOM 641 C C . ASP A 1 85 ? -13.383 11.345 10.800 1.00 85.62 85 ASP A C 1
ATOM 643 O O . ASP A 1 85 ? -13.956 12.371 10.436 1.00 85.62 85 ASP A O 1
ATOM 647 N N . ASP A 1 86 ? -12.126 11.072 10.432 1.00 86.62 86 ASP A N 1
ATOM 648 C CA . ASP A 1 86 ? -11.268 11.963 9.636 1.00 86.62 86 ASP A CA 1
ATOM 649 C C . ASP A 1 86 ? -11.884 12.285 8.264 1.00 86.62 86 ASP A C 1
ATOM 651 O O . ASP A 1 86 ? -11.776 13.407 7.766 1.00 86.62 86 ASP A O 1
ATOM 655 N N . LEU A 1 87 ? -12.556 11.309 7.642 1.00 80.69 87 LEU A N 1
ATOM 656 C CA . LEU A 1 87 ? -13.286 11.502 6.387 1.00 80.69 87 LEU A CA 1
ATOM 657 C C . LEU A 1 87 ? -14.707 12.044 6.585 1.00 80.69 87 LEU A C 1
ATOM 659 O O . LEU A 1 87 ? -15.428 12.236 5.603 1.00 80.69 87 LEU A O 1
ATOM 663 N N . THR A 1 88 ? -15.132 12.305 7.823 1.00 80.06 88 THR A N 1
ATOM 664 C CA . THR A 1 88 ? -16.478 12.776 8.188 1.00 80.06 88 THR A CA 1
ATOM 665 C C . THR A 1 88 ? -17.609 11.856 7.701 1.00 80.06 88 THR A C 1
ATOM 667 O O . THR A 1 88 ? -18.745 12.283 7.486 1.00 80.06 88 THR A O 1
ATOM 670 N N . LEU A 1 89 ? -17.318 10.560 7.537 1.00 70.25 89 LEU A N 1
ATOM 671 C CA . LEU A 1 89 ? -18.254 9.568 6.994 1.00 70.25 89 LEU A CA 1
ATOM 672 C C . LEU A 1 89 ? -19.310 9.112 8.006 1.00 70.25 89 LEU A C 1
ATOM 674 O O . LEU A 1 89 ? -20.293 8.484 7.617 1.00 70.25 89 LEU A O 1
ATOM 678 N N . THR A 1 90 ? -19.156 9.463 9.283 1.00 67.44 90 THR A N 1
ATOM 679 C CA . THR A 1 90 ? -20.053 9.080 10.385 1.00 67.44 90 THR A CA 1
ATOM 680 C C . THR A 1 90 ? -21.524 9.444 10.125 1.00 67.44 90 THR A C 1
ATOM 682 O O . THR A 1 90 ? -22.423 8.753 10.598 1.00 67.44 90 THR A O 1
ATOM 685 N N . CYS A 1 91 ? -21.784 10.491 9.333 1.00 62.66 91 CYS A N 1
ATOM 686 C CA . CYS A 1 91 ? -23.132 10.987 9.023 1.00 62.66 91 CYS A CA 1
ATOM 687 C C . CYS A 1 91 ? -23.595 10.704 7.583 1.00 62.66 91 CYS A C 1
ATOM 689 O O . CYS A 1 91 ? -24.678 11.145 7.192 1.00 62.66 91 CYS A O 1
ATOM 691 N N . VAL A 1 92 ? -22.797 10.009 6.769 1.00 59.16 92 VAL A N 1
ATOM 692 C CA . VAL A 1 92 ? -23.108 9.810 5.349 1.00 59.16 92 VAL A CA 1
ATOM 693 C C . VAL A 1 92 ? -23.912 8.523 5.169 1.00 59.16 92 VAL A C 1
ATOM 695 O O . VAL A 1 92 ? -23.369 7.433 5.016 1.00 59.16 92 VAL A O 1
ATOM 698 N N . THR A 1 93 ? -25.239 8.642 5.138 1.00 52.19 93 THR A N 1
ATOM 699 C CA . THR A 1 93 ? -26.111 7.602 4.575 1.00 52.19 93 THR A CA 1
ATOM 700 C C . THR A 1 93 ? -26.036 7.651 3.053 1.00 52.19 93 THR A C 1
ATOM 702 O O . THR A 1 93 ? -26.700 8.472 2.417 1.00 52.19 93 THR A O 1
ATOM 705 N N . ILE A 1 94 ? -25.228 6.778 2.452 1.00 53.19 94 ILE A N 1
ATOM 706 C CA . ILE A 1 94 ? -25.227 6.574 1.001 1.00 53.19 94 ILE A CA 1
ATOM 707 C C . ILE A 1 94 ? -26.409 5.658 0.678 1.00 53.19 94 ILE A C 1
ATOM 709 O O . ILE A 1 94 ? -26.520 4.559 1.216 1.00 53.19 94 ILE A O 1
ATOM 713 N N . SER A 1 95 ? -27.333 6.124 -0.166 1.00 49.12 95 SER A N 1
ATOM 714 C CA . SER A 1 95 ? -28.427 5.270 -0.639 1.00 49.12 95 SER A CA 1
ATOM 715 C C . SER A 1 95 ? -27.839 4.060 -1.373 1.00 49.12 95 SER A C 1
ATOM 717 O O . SER A 1 95 ? -26.945 4.253 -2.202 1.00 49.12 95 SER A O 1
ATOM 719 N N . PRO A 1 96 ? -28.318 2.830 -1.106 1.00 50.62 96 PRO A N 1
ATOM 720 C CA . PRO A 1 96 ? -27.838 1.656 -1.817 1.00 50.62 96 PRO A CA 1
ATOM 721 C C . PRO A 1 96 ? -28.025 1.860 -3.328 1.00 50.62 96 PRO A C 1
A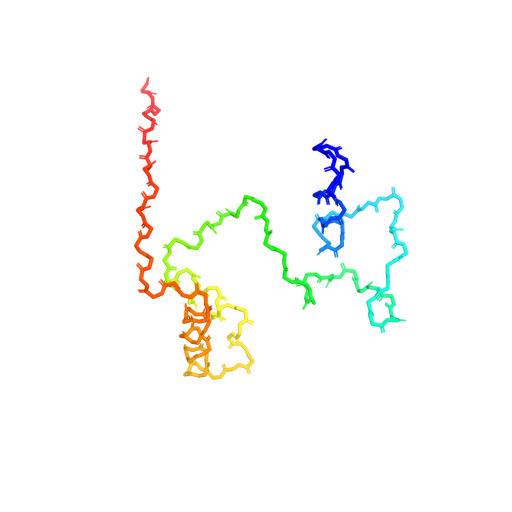TOM 723 O O . PRO A 1 96 ? -29.013 2.479 -3.747 1.00 50.62 96 PRO A O 1
ATOM 726 N N . PRO A 1 97 ? -27.096 1.358 -4.159 1.00 49.03 97 PRO A N 1
ATOM 727 C CA . PRO A 1 97 ? -27.224 1.460 -5.599 1.00 49.03 97 PRO A CA 1
ATOM 728 C C . PRO A 1 97 ? -28.538 0.789 -5.996 1.00 49.03 97 PRO A C 1
ATOM 730 O O . PRO A 1 97 ? -28.825 -0.337 -5.583 1.00 49.03 97 PRO A O 1
ATOM 733 N N . GLN A 1 98 ? -29.356 1.496 -6.775 1.00 45.81 98 GLN A N 1
ATOM 734 C CA . GLN A 1 98 ? -30.529 0.910 -7.409 1.00 45.81 98 GLN A CA 1
ATOM 735 C C . GLN A 1 98 ? -30.015 -0.184 -8.347 1.00 45.81 98 GLN A C 1
ATOM 737 O O . GLN A 1 98 ? -29.570 0.101 -9.456 1.00 45.81 98 GLN A O 1
ATOM 742 N N . VAL A 1 99 ? -30.020 -1.437 -7.890 1.00 50.34 99 VAL A N 1
ATOM 743 C CA . VAL A 1 99 ? -29.809 -2.585 -8.767 1.00 50.34 99 VAL A CA 1
ATOM 744 C C . VAL A 1 99 ? -31.046 -2.657 -9.651 1.00 50.34 99 VAL A C 1
ATOM 746 O O . VAL A 1 99 ? -32.053 -3.274 -9.296 1.00 50.34 99 VAL A O 1
ATOM 749 N N . THR A 1 100 ? -31.002 -1.989 -10.802 1.00 51.81 100 THR A N 1
ATOM 750 C CA . THR A 1 100 ? -31.940 -2.239 -11.887 1.00 51.81 100 THR A CA 1
ATOM 751 C C . THR A 1 100 ? -31.702 -3.667 -12.347 1.00 51.81 100 THR A C 1
ATOM 753 O O . THR A 1 100 ? -30.777 -3.982 -13.090 1.00 51.81 100 THR A O 1
ATOM 756 N N . ARG A 1 101 ? -32.535 -4.573 -11.834 1.00 53.28 101 ARG A N 1
ATOM 757 C CA . ARG A 1 101 ? -32.645 -5.946 -12.310 1.00 53.28 101 ARG A CA 1
ATOM 758 C C . ARG A 1 101 ? -33.259 -5.881 -13.705 1.00 53.28 101 ARG A C 1
ATOM 760 O O . ARG A 1 101 ? -34.463 -6.077 -13.858 1.00 53.28 101 ARG A O 1
ATOM 767 N N . GLU A 1 102 ? -32.458 -5.550 -14.714 1.00 55.88 102 GLU A N 1
ATOM 768 C CA . GLU A 1 102 ? -32.873 -5.769 -16.091 1.00 55.88 102 GLU A CA 1
ATOM 769 C C . GLU A 1 102 ? -33.107 -7.269 -16.242 1.00 55.88 102 GLU A C 1
ATOM 771 O O . GLU A 1 102 ? -32.203 -8.098 -16.109 1.00 55.88 102 GLU A O 1
ATOM 776 N N . ARG A 1 103 ? -34.390 -7.613 -16.390 1.00 48.00 103 ARG A N 1
ATOM 777 C CA . ARG A 1 103 ? -34.853 -8.945 -16.747 1.00 48.00 103 ARG A CA 1
ATOM 778 C C . ARG A 1 103 ? -34.061 -9.380 -17.973 1.00 48.00 103 ARG A C 1
ATOM 780 O O . ARG A 1 103 ? -34.319 -8.895 -19.069 1.00 48.00 103 ARG A O 1
ATOM 787 N N . TRP A 1 104 ? -33.167 -10.343 -17.794 1.00 51.97 104 TRP A N 1
ATOM 788 C CA . TRP A 1 104 ? -32.859 -11.266 -18.872 1.00 51.97 104 TRP A CA 1
ATOM 789 C C . TRP A 1 104 ? -34.175 -11.981 -19.177 1.00 51.97 104 TRP A C 1
ATOM 791 O O . TRP A 1 104 ? -34.671 -12.773 -18.373 1.00 51.97 104 TRP A O 1
ATOM 801 N N . GLY A 1 105 ? -34.817 -11.531 -20.255 1.00 55.53 105 GLY A N 1
ATOM 802 C CA . GLY A 1 105 ? -36.028 -12.122 -20.794 1.00 55.53 105 GLY A CA 1
ATOM 803 C C . GLY A 1 105 ? -35.788 -13.591 -21.116 1.00 55.53 105 GLY A C 1
ATOM 804 O O . GLY A 1 105 ? -34.695 -13.971 -21.535 1.00 55.53 105 GLY A O 1
ATOM 805 N N . SER A 1 106 ? -36.820 -14.379 -20.825 1.00 57.81 106 SER A N 1
ATOM 806 C CA . SER A 1 106 ? -36.990 -15.774 -21.227 1.00 57.81 106 SER A CA 1
ATOM 807 C C . SER A 1 106 ? -36.847 -15.984 -22.729 1.00 57.81 106 SER A C 1
ATOM 809 O O . SER A 1 106 ? -37.131 -15.028 -23.484 1.00 57.81 106 SER A O 1
#

Mean predicted aligned error: 14.44 Å